Protein AF-A0A962E2U1-F1 (afdb_monomer_lite)

pLDDT: mean 85.75, std 10.15, range [52.66, 96.69]

Foldseek 3Di:
DWDDDVNHTDDDDDPVPDDPVRPLPAQADEDPDDDDPVVLVVCQVVCVVSVHQYEYQDPPSVVVRRNYYDDPDDQDAAEDEVVVCVVVVHDDDVVNVVRHHYDD

Secondary structure (DSSP, 8-state):
--EEETTEEE----GGG--GGGGGG--EEE-SS---HHHHHHHHHHHHHTT-EEEE-STTTTTTT-SEE---------EEEHHHHHHTT----HHHHHHSEEE-

Radius of gyration: 23.04 Å; chains: 1; bounding box: 55×37×52 Å

Structure (mmCIF, N/CA/C/O backbone):
data_AF-A0A962E2U1-F1
#
_entry.id   AF-A0A962E2U1-F1
#
loop_
_atom_site.group_PDB
_atom_site.id
_atom_site.type_symbol
_atom_site.label_atom_id
_atom_site.label_alt_id
_atom_site.label_comp_id
_atom_site.label_asym_id
_atom_site.label_entity_id
_atom_site.label_seq_id
_atom_site.pdbx_PDB_ins_code
_atom_site.Cartn_x
_atom_site.Cartn_y
_atom_site.Cartn_z
_atom_site.occupancy
_atom_site.B_iso_or_equiv
_atom_site.auth_seq_id
_atom_site.auth_comp_id
_atom_site.auth_asym_id
_atom_site.auth_atom_id
_atom_site.pdbx_PDB_model_num
ATOM 1 N N . LYS A 1 1 ? -20.032 -7.917 -3.140 1.00 52.66 1 LYS A N 1
ATOM 2 C CA . LYS A 1 1 ? -19.869 -9.373 -3.374 1.00 52.66 1 LYS A CA 1
ATOM 3 C C . LYS A 1 1 ? -19.312 -9.936 -2.077 1.00 52.66 1 LYS A C 1
ATOM 5 O O . LYS A 1 1 ? -18.264 -9.453 -1.672 1.00 52.66 1 LYS A O 1
ATOM 10 N N . GLU A 1 2 ? -20.035 -10.810 -1.382 1.00 64.06 2 GLU A N 1
ATOM 11 C CA . GLU A 1 2 ? -19.537 -11.381 -0.123 1.00 64.06 2 GLU A CA 1
ATOM 12 C C . GLU A 1 2 ? -18.347 -12.289 -0.428 1.00 64.06 2 GLU A C 1
ATOM 14 O O . GLU A 1 2 ? -18.419 -13.151 -1.306 1.00 64.06 2 GLU A O 1
ATOM 19 N N . ALA A 1 3 ? -17.226 -12.020 0.232 1.00 78.50 3 ALA A N 1
ATOM 20 C CA . ALA A 1 3 ? -16.017 -12.821 0.142 1.00 78.50 3 ALA A CA 1
ATOM 21 C C . ALA A 1 3 ? -15.794 -13.487 1.497 1.00 78.50 3 ALA A C 1
ATOM 23 O O . ALA A 1 3 ? -16.210 -12.959 2.519 1.00 78.50 3 ALA A O 1
ATOM 24 N N . THR A 1 4 ? -15.135 -14.638 1.526 1.00 86.88 4 THR A N 1
ATOM 25 C CA . THR A 1 4 ? -14.811 -15.313 2.787 1.00 86.88 4 THR A CA 1
ATOM 26 C C . THR A 1 4 ? -13.307 -15.400 2.962 1.00 86.88 4 THR A C 1
ATOM 28 O O . THR A 1 4 ? -12.610 -15.837 2.044 1.00 86.88 4 THR A O 1
ATOM 31 N N . LEU A 1 5 ? -12.807 -15.069 4.149 1.00 81.69 5 LEU A N 1
ATOM 32 C CA . LEU A 1 5 ? -11.421 -15.301 4.548 1.00 81.69 5 LEU A CA 1
ATOM 33 C C . LEU A 1 5 ? -11.408 -16.376 5.633 1.00 81.69 5 LEU A C 1
ATOM 35 O O . LEU A 1 5 ? -11.903 -16.161 6.733 1.00 81.69 5 LEU A O 1
ATOM 39 N N . ARG A 1 6 ? -10.865 -17.559 5.315 1.00 86.19 6 ARG A N 1
ATOM 40 C CA . ARG A 1 6 ? -10.804 -18.711 6.242 1.00 86.19 6 ARG A CA 1
ATOM 41 C C . ARG A 1 6 ? -12.169 -19.090 6.850 1.00 86.19 6 ARG A C 1
ATOM 43 O O . ARG A 1 6 ? -12.249 -19.464 8.012 1.00 86.19 6 ARG A O 1
ATOM 50 N N . GLY A 1 7 ? -13.239 -18.980 6.061 1.00 86.75 7 GLY A N 1
ATOM 51 C CA . GLY A 1 7 ? -14.608 -19.276 6.502 1.00 86.75 7 GLY A CA 1
ATOM 52 C C . GLY A 1 7 ? -15.309 -18.137 7.249 1.00 86.75 7 GLY A C 1
ATOM 53 O O . GLY A 1 7 ? -16.491 -18.267 7.545 1.00 86.75 7 GLY A O 1
ATOM 54 N N . VAL A 1 8 ? -14.631 -17.013 7.502 1.00 84.69 8 VAL A N 1
ATOM 55 C CA . VAL A 1 8 ? -15.252 -15.799 8.047 1.00 84.69 8 VAL A CA 1
ATOM 56 C C . VAL A 1 8 ? -15.781 -14.954 6.884 1.00 84.69 8 VAL A C 1
ATOM 58 O O . VAL A 1 8 ? -15.004 -14.668 5.966 1.00 84.69 8 VAL A O 1
ATOM 61 N N . PRO A 1 9 ? -17.070 -14.573 6.865 1.00 85.75 9 PRO A N 1
ATOM 62 C CA . PRO A 1 9 ? -17.601 -13.671 5.853 1.00 85.75 9 PRO A CA 1
ATOM 63 C C . PRO A 1 9 ? -16.990 -12.280 6.022 1.00 85.75 9 PRO A C 1
ATOM 65 O O . PRO A 1 9 ? -16.874 -11.758 7.126 1.00 85.75 9 PRO A O 1
ATOM 68 N N . VAL A 1 10 ? -16.587 -11.683 4.910 1.00 86.44 10 VAL A N 1
ATOM 69 C CA . VAL A 1 10 ? -15.964 -10.366 4.847 1.00 86.44 10 VAL A CA 1
ATOM 70 C C . VAL A 1 10 ? -16.721 -9.520 3.843 1.00 86.44 10 VAL A C 1
ATOM 72 O O . VAL A 1 10 ? -17.085 -9.963 2.746 1.00 86.44 10 VAL A O 1
ATOM 75 N N . GLN A 1 11 ? -16.931 -8.271 4.228 1.00 87.25 11 GLN A N 1
ATOM 76 C CA . GLN A 1 11 ? -17.570 -7.270 3.400 1.00 87.25 11 GLN A CA 1
ATOM 77 C C . GLN A 1 11 ? -16.626 -6.084 3.241 1.00 87.25 11 GLN A C 1
ATOM 79 O O . GLN A 1 11 ? -16.001 -5.635 4.195 1.00 87.25 11 GLN A O 1
ATOM 84 N N . VAL A 1 12 ? -16.531 -5.583 2.012 1.00 87.31 12 VAL A N 1
ATOM 85 C CA . VAL A 1 12 ? -15.824 -4.341 1.699 1.00 87.31 12 VAL A CA 1
ATOM 86 C C . VAL A 1 12 ? -16.884 -3.311 1.351 1.00 87.31 12 VAL A C 1
ATOM 88 O O . VAL A 1 12 ? -17.725 -3.562 0.484 1.00 87.31 12 VAL A O 1
ATOM 91 N N . ARG A 1 13 ? -16.854 -2.175 2.042 1.00 87.88 13 ARG A N 1
ATOM 92 C CA . ARG A 1 13 ? -17.774 -1.052 1.845 1.00 87.88 13 ARG A CA 1
ATOM 93 C C . ARG A 1 13 ? -16.961 0.225 1.679 1.00 87.88 13 ARG A C 1
ATOM 95 O O . ARG A 1 13 ? -15.874 0.331 2.249 1.00 87.88 13 ARG A O 1
ATOM 102 N N . SER A 1 14 ? -17.457 1.174 0.888 1.00 87.94 14 SER A N 1
ATOM 103 C CA . SER A 1 14 ? -16.856 2.509 0.865 1.00 87.94 14 SER A CA 1
ATOM 104 C C . SER A 1 14 ? -17.247 3.269 2.132 1.00 87.94 14 SER A C 1
ATOM 106 O O . SER A 1 14 ? -18.286 2.994 2.730 1.00 87.94 14 SER A O 1
ATOM 108 N N . ALA A 1 15 ? -16.436 4.247 2.535 1.00 83.69 15 ALA A N 1
ATOM 109 C CA . ALA A 1 15 ? -16.712 5.026 3.741 1.00 83.69 15 ALA A CA 1
ATOM 110 C C . ALA A 1 15 ? -18.082 5.730 3.692 1.00 83.69 15 ALA A C 1
ATOM 112 O O . ALA A 1 15 ? -18.750 5.830 4.710 1.00 83.69 15 ALA A O 1
ATOM 113 N N . GLN A 1 16 ? -18.549 6.141 2.505 1.00 82.06 16 GLN A N 1
ATOM 114 C CA . GLN A 1 16 ? -19.864 6.780 2.337 1.00 82.06 16 GLN A CA 1
ATOM 115 C C . GLN A 1 16 ? -21.051 5.831 2.578 1.00 82.06 16 GLN A C 1
ATOM 117 O O . GLN A 1 16 ? -22.188 6.283 2.640 1.00 82.06 16 GLN A O 1
ATOM 122 N N . GLN A 1 17 ? -20.803 4.522 2.650 1.00 78.94 17 GLN A N 1
ATOM 123 C CA . GLN A 1 17 ? -21.810 3.483 2.889 1.00 78.94 17 GLN A CA 1
ATOM 124 C C . GLN A 1 17 ? -21.796 2.987 4.342 1.00 78.94 17 GLN A C 1
ATOM 126 O O . GLN A 1 17 ? -22.476 2.010 4.663 1.00 78.94 17 GLN A O 1
ATOM 131 N N . LEU A 1 18 ? -20.959 3.585 5.195 1.00 71.75 18 LEU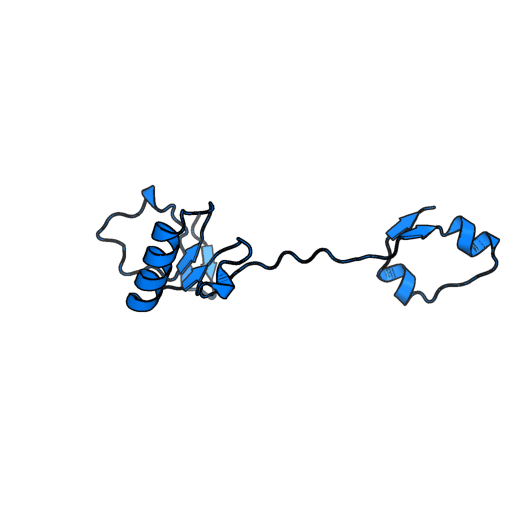 A N 1
ATOM 132 C CA . LEU A 1 18 ? -20.920 3.286 6.618 1.00 71.75 18 LEU A CA 1
ATOM 133 C C . LEU A 1 18 ? -21.918 4.190 7.337 1.00 71.75 18 LEU A C 1
ATOM 135 O O . LEU A 1 18 ? -21.759 5.406 7.362 1.00 71.75 18 LEU A O 1
ATOM 139 N N . ASP A 1 19 ? -22.923 3.574 7.947 1.00 69.75 19 ASP A N 1
ATOM 140 C CA . ASP A 1 19 ? -23.795 4.249 8.901 1.00 69.75 19 ASP A CA 1
ATOM 141 C C . ASP A 1 19 ? -23.078 4.326 10.260 1.00 69.75 19 ASP A C 1
ATOM 143 O O . ASP A 1 19 ? -22.351 3.398 10.631 1.00 69.75 19 ASP A O 1
ATOM 147 N N . GLU A 1 20 ? -23.299 5.396 11.032 1.00 63.97 20 GLU A N 1
ATOM 148 C CA . GLU A 1 20 ? -22.637 5.616 12.335 1.00 63.97 20 GLU A CA 1
ATOM 149 C C . GLU A 1 20 ? -22.823 4.441 13.316 1.00 63.97 20 GLU A C 1
ATOM 151 O O . GLU A 1 20 ? -21.951 4.167 14.138 1.00 63.97 20 GLU A O 1
ATOM 156 N N . SER A 1 21 ? -23.915 3.686 13.180 1.00 59.22 21 SER A N 1
ATOM 157 C CA . SER A 1 21 ? -24.257 2.510 13.987 1.00 59.22 21 SER A CA 1
ATOM 158 C C . SER A 1 21 ? -23.490 1.224 13.632 1.00 59.22 21 SER A C 1
ATOM 160 O O . SER A 1 21 ? -23.563 0.261 14.392 1.00 59.22 21 SER A O 1
ATOM 162 N N . ASN A 1 22 ? -22.749 1.187 12.517 1.00 58.94 22 ASN A N 1
ATOM 163 C CA . ASN A 1 22 ? -22.064 -0.009 11.991 1.00 58.94 22 ASN A CA 1
ATOM 164 C C . ASN A 1 22 ? -20.535 -0.003 12.191 1.00 58.94 22 ASN A C 1
ATOM 166 O O . ASN A 1 22 ? -19.825 -0.842 11.637 1.00 58.94 22 ASN A O 1
ATOM 170 N N . THR A 1 23 ? -20.001 0.934 12.974 1.00 58.56 23 THR A N 1
ATOM 171 C CA . THR A 1 23 ? -18.552 1.078 13.211 1.00 58.56 23 THR A CA 1
ATOM 172 C C . THR A 1 23 ? -17.946 -0.027 14.086 1.00 58.56 23 THR A C 1
ATOM 174 O O . THR A 1 23 ? -16.737 -0.234 14.037 1.00 58.56 23 THR A O 1
ATOM 177 N N . LEU A 1 24 ? -18.765 -0.783 14.827 1.00 58.16 24 LEU A N 1
ATOM 178 C CA . LEU A 1 24 ? -18.329 -1.806 15.792 1.00 58.16 24 LEU A CA 1
ATOM 179 C C . LEU A 1 24 ? -17.765 -3.106 15.172 1.00 58.16 24 LEU A C 1
ATOM 181 O O . LEU A 1 24 ? -17.257 -3.944 15.911 1.00 58.16 24 LEU A O 1
ATOM 185 N N . GLU A 1 25 ? -17.809 -3.283 13.845 1.00 74.69 25 GLU A N 1
ATOM 186 C CA . GLU A 1 25 ? -17.359 -4.518 13.163 1.00 74.69 25 GLU A CA 1
ATOM 187 C C . GLU A 1 25 ? -16.302 -4.284 12.065 1.00 74.69 25 GLU A C 1
ATOM 189 O O . GLU A 1 25 ? -16.141 -5.086 11.140 1.00 74.69 25 GLU A O 1
ATOM 194 N N . LEU A 1 26 ? -15.557 -3.179 12.127 1.00 86.31 26 LEU A N 1
ATOM 195 C CA . LEU A 1 26 ? -14.483 -2.926 11.167 1.00 86.31 26 LEU A CA 1
ATOM 196 C C . LEU A 1 26 ? -13.212 -3.689 11.556 1.00 86.31 26 LEU A C 1
ATOM 198 O O . LEU A 1 26 ? -12.559 -3.381 12.543 1.00 86.31 26 LEU A O 1
ATOM 202 N N . ALA A 1 27 ? -12.808 -4.652 10.729 1.00 87.69 27 ALA A N 1
ATOM 203 C CA . ALA A 1 27 ? -11.505 -5.305 10.877 1.00 87.69 27 ALA A CA 1
ATOM 204 C C . ALA A 1 27 ? -10.344 -4.431 1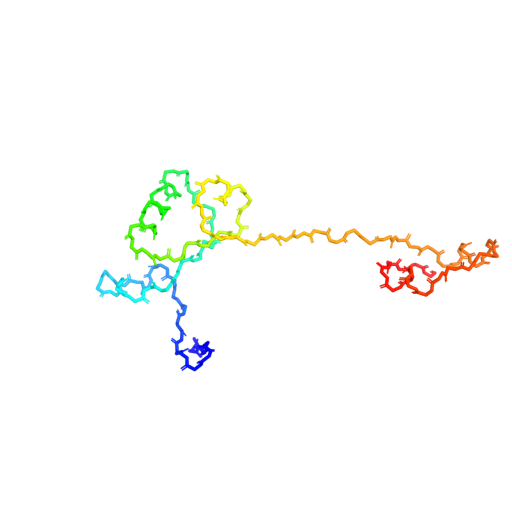0.359 1.00 87.69 27 ALA A C 1
ATOM 206 O O . ALA A 1 27 ? -9.198 -4.590 10.783 1.00 87.69 27 ALA A O 1
ATOM 207 N N . GLY A 1 28 ? -10.623 -3.515 9.427 1.00 89.75 28 GLY A N 1
ATOM 208 C CA . GLY A 1 28 ? -9.612 -2.649 8.837 1.00 89.75 28 GLY A CA 1
ATOM 209 C C . GLY A 1 28 ? -10.171 -1.602 7.878 1.00 89.75 28 GLY A C 1
ATOM 210 O O . GLY A 1 28 ? -11.311 -1.693 7.422 1.00 89.75 28 GLY A O 1
ATOM 211 N N . VAL A 1 29 ? -9.332 -0.623 7.557 1.00 91.31 29 VAL A N 1
ATOM 212 C CA . VAL A 1 29 ? -9.585 0.475 6.622 1.00 91.31 29 VAL A CA 1
ATOM 213 C C . VAL A 1 29 ? -8.462 0.513 5.593 1.00 91.31 29 VAL A C 1
ATOM 215 O O . VAL A 1 29 ? -7.289 0.428 5.941 1.00 91.31 29 VAL A O 1
ATOM 218 N N . PHE A 1 30 ? -8.822 0.672 4.322 1.00 92.12 30 PHE A N 1
ATOM 219 C CA . PHE A 1 30 ? -7.887 0.835 3.211 1.00 92.12 30 PHE A CA 1
ATOM 220 C C . PHE A 1 30 ? -8.028 2.237 2.616 1.00 92.12 30 PHE A C 1
ATOM 222 O O . PHE A 1 30 ? -9.129 2.629 2.219 1.00 92.12 30 PHE A O 1
ATOM 229 N N . LEU A 1 31 ? -6.926 2.984 2.517 1.00 92.56 31 LEU A N 1
ATOM 230 C CA . LEU A 1 31 ? -6.926 4.305 1.888 1.00 92.56 31 LEU A CA 1
ATOM 231 C C . LEU A 1 31 ? -6.940 4.176 0.362 1.00 92.56 31 LEU A C 1
ATOM 233 O O . LEU A 1 31 ? -5.970 3.737 -0.251 1.00 92.56 31 LEU A O 1
ATOM 237 N N . ALA A 1 32 ? -8.048 4.586 -0.257 1.00 91.19 32 ALA A N 1
ATOM 238 C CA . ALA A 1 32 ? -8.201 4.586 -1.713 1.00 91.19 32 ALA A CA 1
ATOM 239 C C . ALA A 1 32 ? -7.656 5.858 -2.393 1.00 91.19 32 ALA A C 1
ATOM 241 O O . ALA A 1 32 ? -7.425 5.854 -3.600 1.00 91.19 32 ALA A O 1
ATOM 242 N N . ALA A 1 33 ? -7.456 6.936 -1.633 1.00 91.19 33 ALA A N 1
ATOM 243 C CA . ALA A 1 33 ? -6.909 8.211 -2.089 1.00 91.19 33 ALA A CA 1
ATOM 244 C C . ALA A 1 33 ? -5.996 8.800 -1.006 1.00 91.19 33 ALA A C 1
ATOM 246 O O . ALA A 1 33 ? -6.125 8.433 0.164 1.00 91.19 33 ALA A O 1
ATOM 247 N N . VAL A 1 34 ? -5.084 9.691 -1.405 1.00 93.50 34 VAL A N 1
ATOM 248 C CA . VAL A 1 34 ? -4.179 10.382 -0.478 1.00 93.50 34 VAL A CA 1
ATOM 249 C C . VAL A 1 34 ? -5.003 11.396 0.335 1.00 93.50 34 VAL A C 1
ATOM 251 O O . VAL A 1 34 ? -5.547 12.321 -0.272 1.00 93.50 34 VAL A O 1
ATOM 254 N N . PRO A 1 35 ? -5.146 11.223 1.663 1.00 93.56 35 PRO A N 1
ATOM 255 C CA . PRO A 1 35 ? -5.761 12.213 2.539 1.00 93.56 35 PRO A CA 1
ATOM 256 C C . PRO A 1 35 ? -4.821 13.406 2.756 1.00 93.56 35 PRO A C 1
ATOM 258 O O . PRO A 1 35 ? -3.626 13.338 2.458 1.00 93.56 35 PRO A O 1
ATOM 261 N N . SER A 1 36 ? -5.347 14.488 3.320 1.00 96.44 36 SER A N 1
ATOM 262 C CA . SER A 1 36 ? -4.506 15.540 3.896 1.00 96.44 36 SER A CA 1
ATOM 263 C C . SER A 1 36 ? -3.727 15.039 5.120 1.00 96.44 36 SER A C 1
ATOM 265 O O . SER A 1 36 ? -4.029 13.986 5.687 1.00 96.44 36 SER A O 1
ATOM 267 N N . ASP A 1 37 ? -2.721 15.807 5.542 1.00 95.31 37 ASP A N 1
ATOM 268 C CA . ASP A 1 37 ? -1.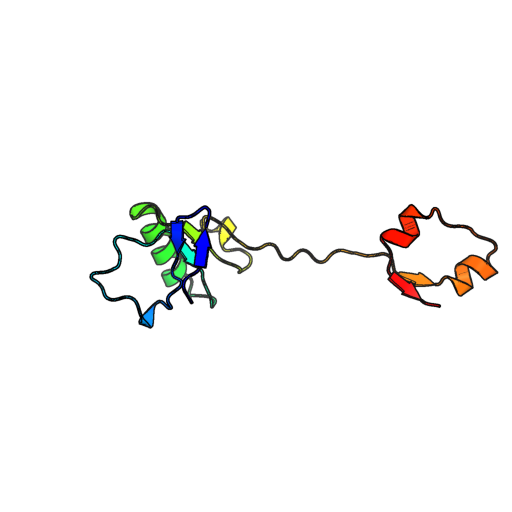897 15.463 6.703 1.00 95.31 37 ASP A CA 1
ATOM 269 C C . ASP A 1 37 ? -2.721 15.371 7.995 1.00 95.31 37 ASP A C 1
ATOM 271 O O . ASP A 1 37 ? -2.615 14.374 8.709 1.00 95.31 37 ASP A O 1
ATOM 275 N N . ASP A 1 38 ? -3.604 16.342 8.241 1.00 96.69 38 ASP A N 1
ATOM 276 C CA . ASP A 1 38 ? -4.468 16.370 9.428 1.00 96.69 38 ASP A CA 1
ATOM 277 C C . ASP A 1 38 ? -5.452 15.184 9.452 1.00 96.69 38 ASP A C 1
ATOM 279 O O . ASP A 1 38 ? -5.696 14.565 10.495 1.00 96.69 38 ASP A O 1
ATOM 283 N N . GLU A 1 39 ? -6.010 14.826 8.291 1.00 94.94 39 GLU A N 1
ATOM 284 C CA . GLU A 1 39 ? -6.878 13.652 8.148 1.00 94.94 39 GLU A CA 1
ATOM 285 C C . GLU A 1 39 ? -6.105 12.356 8.402 1.00 94.94 39 GLU A C 1
ATOM 287 O O . GLU A 1 39 ? -6.618 11.459 9.076 1.00 94.94 39 GLU A O 1
ATOM 292 N N . LEU A 1 40 ? -4.872 12.248 7.895 1.00 95.81 40 LEU A N 1
ATOM 293 C CA . LEU A 1 40 ? -4.030 11.075 8.109 1.00 95.81 40 LEU A CA 1
ATOM 294 C C . LEU A 1 40 ? -3.703 10.891 9.591 1.00 95.81 40 LEU A C 1
ATOM 296 O O . LEU A 1 40 ? -3.855 9.786 10.111 1.00 95.81 40 LEU A O 1
ATOM 300 N N . GLU A 1 41 ? -3.290 11.956 10.276 1.00 96.12 41 GLU A N 1
ATOM 301 C CA . GLU A 1 41 ? -2.993 11.917 11.711 1.00 96.12 41 GLU A CA 1
ATOM 302 C C . GLU A 1 41 ? -4.226 11.520 12.528 1.00 96.12 41 GLU A C 1
ATOM 304 O O . GLU A 1 41 ? -4.149 10.649 13.401 1.00 96.12 41 GLU A O 1
ATOM 309 N N . THR A 1 42 ? -5.385 12.083 12.183 1.00 94.94 42 THR A N 1
ATOM 310 C CA . THR A 1 42 ? -6.665 11.741 12.813 1.00 94.94 42 THR A CA 1
ATOM 311 C C . THR A 1 42 ? -7.012 10.264 12.615 1.00 94.94 42 THR A C 1
ATOM 313 O O . THR A 1 42 ? -7.377 9.578 13.573 1.00 94.94 42 THR A O 1
ATOM 316 N N . LEU A 1 43 ? -6.862 9.743 11.393 1.00 93.06 43 LEU A N 1
ATOM 317 C CA . LEU A 1 43 ? -7.128 8.338 11.070 1.00 93.06 43 LEU A CA 1
ATOM 318 C C . LEU A 1 43 ? -6.163 7.387 11.780 1.00 93.06 43 LEU A C 1
ATOM 320 O O . LEU A 1 43 ? -6.600 6.342 12.266 1.00 93.06 43 LEU A O 1
ATOM 324 N N . ILE A 1 44 ? -4.879 7.738 11.881 1.00 94.62 44 ILE A N 1
ATOM 325 C CA . ILE A 1 44 ? -3.885 6.950 12.622 1.00 94.62 44 ILE A CA 1
ATOM 326 C C . ILE A 1 44 ? -4.298 6.865 14.092 1.00 94.62 44 ILE A C 1
ATOM 328 O O . ILE A 1 44 ? -4.463 5.759 14.613 1.00 94.62 44 ILE A O 1
ATOM 332 N N . ALA A 1 45 ? -4.543 8.006 14.742 1.00 94.19 45 ALA A N 1
ATOM 333 C CA . ALA A 1 45 ? -4.924 8.050 16.152 1.00 94.19 45 ALA A CA 1
ATOM 334 C C . ALA A 1 45 ? -6.224 7.276 16.428 1.00 94.19 45 ALA A C 1
ATOM 336 O O . ALA A 1 45 ? -6.290 6.481 17.370 1.00 94.19 45 ALA A O 1
ATOM 337 N N . TRP A 1 46 ? -7.240 7.464 15.583 1.00 92.62 46 TRP A N 1
ATOM 338 C CA . TRP A 1 46 ? -8.507 6.740 15.670 1.00 92.62 46 TRP A CA 1
ATOM 339 C C . TRP A 1 46 ? -8.318 5.229 15.492 1.00 92.62 46 TRP A C 1
ATOM 341 O O . TRP A 1 46 ? -8.797 4.455 16.316 1.00 92.62 46 TRP A O 1
ATOM 351 N N . SER A 1 47 ? -7.565 4.799 14.477 1.00 90.88 47 SER A N 1
ATOM 352 C CA . SER A 1 47 ? -7.351 3.374 14.196 1.00 90.88 47 SER A 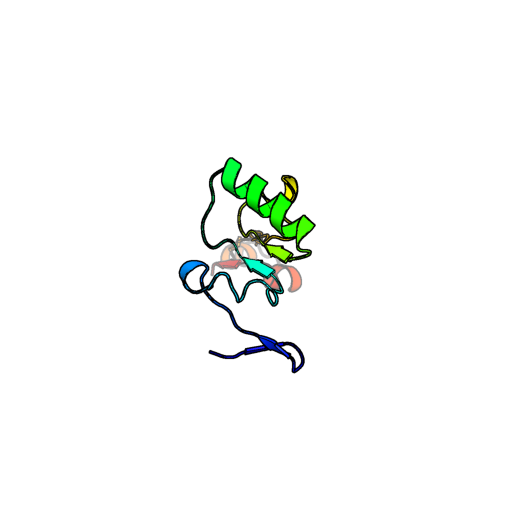CA 1
ATOM 353 C C . SER A 1 47 ? -6.625 2.649 15.333 1.00 90.88 47 SER A C 1
ATOM 355 O O . SER A 1 47 ? -6.985 1.525 15.677 1.00 90.88 47 SER A O 1
ATOM 357 N N . ILE A 1 48 ? -5.659 3.313 15.979 1.00 91.62 48 ILE A N 1
ATOM 358 C CA . ILE A 1 48 ? -4.967 2.791 17.164 1.00 91.62 48 ILE A CA 1
ATOM 359 C C . ILE A 1 48 ? -5.948 2.652 18.330 1.00 91.62 48 ILE A C 1
ATOM 361 O O . ILE A 1 48 ? -5.991 1.602 18.972 1.00 91.62 48 ILE A O 1
ATOM 365 N N . LYS A 1 49 ? -6.739 3.699 18.594 1.00 90.94 49 LYS A N 1
ATOM 366 C CA . LYS A 1 49 ? -7.709 3.728 19.695 1.00 90.94 49 LYS A CA 1
ATOM 367 C C . LYS A 1 49 ? -8.773 2.638 19.553 1.00 90.94 49 LYS A C 1
ATOM 369 O O . LYS A 1 49 ? -9.077 1.968 20.532 1.00 90.94 49 LYS A O 1
ATOM 374 N N . GLU A 1 50 ? -9.312 2.461 18.352 1.00 88.19 50 GLU A N 1
ATOM 375 C CA . GLU A 1 50 ? -10.378 1.491 18.070 1.00 88.19 50 GLU A CA 1
ATOM 376 C C . GLU A 1 50 ? -9.839 0.091 17.721 1.00 88.19 50 GLU A C 1
ATOM 378 O O . GLU A 1 50 ? -10.615 -0.826 17.471 1.00 88.19 50 GLU A O 1
ATOM 383 N N . GLN A 1 51 ? -8.513 -0.098 17.722 1.00 89.62 51 GLN A N 1
ATOM 384 C CA . GLN A 1 51 ? -7.846 -1.363 17.386 1.00 89.62 51 GLN A CA 1
ATOM 385 C C . GLN A 1 51 ? -8.188 -1.884 15.976 1.00 89.62 51 GLN A C 1
ATOM 387 O O . GLN A 1 51 ? -8.305 -3.090 15.749 1.00 89.62 51 GLN A O 1
ATOM 392 N N . ILE A 1 52 ? -8.312 -0.967 15.015 1.00 89.69 52 ILE A N 1
ATOM 393 C CA . ILE A 1 52 ? -8.654 -1.242 13.616 1.00 89.69 52 ILE A CA 1
ATOM 394 C C . ILE A 1 52 ? -7.387 -1.171 12.763 1.00 89.69 52 ILE A C 1
ATOM 396 O O . ILE A 1 52 ? -6.592 -0.241 12.886 1.00 89.69 52 ILE A O 1
ATOM 400 N N . MET A 1 53 ? -7.202 -2.121 11.844 1.00 91.06 53 MET A N 1
ATOM 401 C CA . MET A 1 53 ? -6.051 -2.100 10.940 1.00 91.06 53 MET A CA 1
ATOM 402 C C . MET A 1 53 ? -6.182 -0.976 9.908 1.00 91.06 53 MET A C 1
ATOM 404 O O . MET A 1 53 ? -7.001 -1.071 8.998 1.00 91.06 53 MET A O 1
ATOM 408 N N . LEU A 1 54 ? -5.350 0.061 9.997 1.00 93.25 54 LEU A N 1
ATOM 409 C CA . LEU A 1 54 ? -5.250 1.075 8.946 1.00 93.25 54 LEU A CA 1
ATOM 410 C C . LEU A 1 54 ? -4.195 0.678 7.912 1.00 93.25 54 LEU A C 1
ATOM 412 O O . L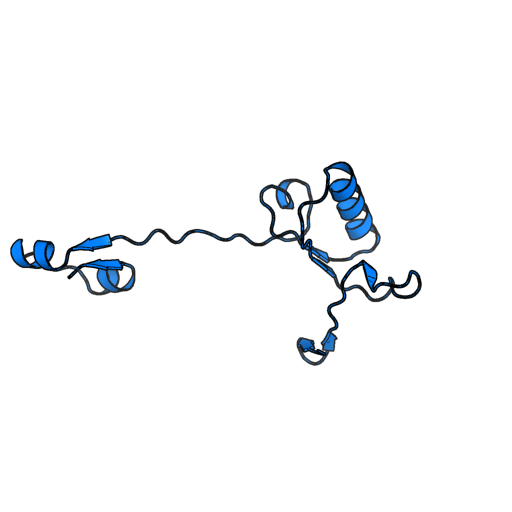EU A 1 54 ? -3.047 0.389 8.252 1.00 93.25 54 LEU A O 1
ATOM 416 N N . TYR A 1 55 ? -4.592 0.698 6.645 1.00 94.00 55 TYR A N 1
ATOM 417 C CA . TYR A 1 55 ? -3.772 0.299 5.516 1.00 94.00 55 TYR A CA 1
ATOM 418 C C . TYR A 1 55 ? -3.633 1.428 4.494 1.00 94.00 55 TYR A C 1
ATOM 420 O O . TYR A 1 55 ? -4.638 1.957 4.012 1.00 94.00 55 TYR A O 1
ATOM 428 N N . SER A 1 56 ? -2.398 1.752 4.104 1.00 92.88 56 SER A N 1
ATOM 429 C CA . SER A 1 56 ? -2.108 2.787 3.105 1.00 92.88 56 SER A CA 1
ATOM 430 C C . SER A 1 56 ? -1.220 2.272 1.968 1.00 92.88 56 SER A C 1
ATOM 432 O O . SER A 1 56 ? -0.110 1.810 2.224 1.00 92.88 56 SER A O 1
ATOM 434 N N . PRO A 1 57 ? -1.634 2.392 0.695 1.00 90.06 57 PRO A N 1
ATOM 435 C CA . PRO A 1 57 ? -0.771 2.098 -0.447 1.00 90.06 57 PRO A CA 1
ATOM 436 C C . PRO A 1 57 ? 0.188 3.252 -0.804 1.00 90.06 57 PRO A C 1
ATOM 438 O O . PRO A 1 57 ? 0.863 3.170 -1.827 1.00 90.06 57 PRO A O 1
ATOM 441 N N . PHE A 1 58 ? 0.217 4.339 -0.026 1.00 90.25 58 PHE A N 1
ATOM 442 C CA . PHE A 1 58 ? 0.980 5.547 -0.342 1.00 90.25 58 PHE A CA 1
ATOM 443 C C . PHE A 1 58 ? 2.330 5.580 0.378 1.00 90.25 58 PHE A C 1
ATOM 445 O O . PHE A 1 58 ? 2.428 5.257 1.563 1.00 90.25 58 PHE A O 1
ATOM 452 N N . GLU A 1 59 ? 3.365 5.987 -0.356 1.00 87.38 59 GLU A N 1
ATOM 453 C CA . GLU A 1 59 ? 4.737 6.121 0.140 1.00 87.38 59 GLU A CA 1
ATOM 454 C C . GLU A 1 59 ? 4.810 7.097 1.326 1.00 87.38 59 GLU A C 1
ATOM 456 O O . GLU A 1 59 ? 4.106 8.107 1.359 1.00 87.38 59 GLU A O 1
ATOM 461 N N . GLY A 1 60 ? 5.633 6.787 2.330 1.00 89.38 60 GLY A N 1
ATOM 462 C CA . GLY A 1 60 ? 5.822 7.635 3.510 1.00 89.38 60 GLY A CA 1
ATOM 463 C C . GLY A 1 60 ? 4.750 7.496 4.602 1.00 89.38 60 GLY A C 1
ATOM 464 O O . GLY A 1 60 ? 4.944 7.990 5.711 1.00 89.38 60 GLY A O 1
ATOM 465 N N . HIS A 1 61 ? 3.604 6.856 4.340 1.00 93.38 61 HIS A N 1
ATOM 466 C CA . HIS A 1 61 ? 2.528 6.742 5.337 1.00 93.38 61 HIS A CA 1
ATOM 467 C C . HIS A 1 61 ? 2.854 5.759 6.468 1.00 93.38 61 HIS A C 1
ATOM 469 O O . HIS A 1 61 ? 2.439 5.975 7.608 1.00 93.38 61 HIS A O 1
ATOM 475 N N . VAL A 1 62 ? 3.582 4.680 6.169 1.00 92.25 62 VAL A N 1
ATOM 476 C CA . VAL A 1 62 ? 3.983 3.689 7.181 1.00 92.25 62 VAL A CA 1
ATOM 477 C C . VAL A 1 62 ? 4.955 4.327 8.171 1.00 92.25 62 VAL A C 1
ATOM 479 O O . VAL A 1 62 ? 4.785 4.199 9.380 1.00 92.25 62 VAL A O 1
ATOM 482 N N . GLU A 1 63 ? 5.908 5.107 7.669 1.00 93.50 63 GLU A N 1
ATOM 483 C CA . GLU A 1 63 ? 6.879 5.879 8.448 1.00 93.50 63 GLU A CA 1
ATOM 484 C C . GLU A 1 63 ? 6.201 6.895 9.377 1.00 93.50 63 GLU A C 1
ATOM 486 O O . GLU A 1 63 ? 6.740 7.234 10.429 1.00 93.50 63 GLU A O 1
ATOM 491 N N . ARG A 1 64 ? 5.001 7.353 9.008 1.00 92.00 64 ARG A N 1
ATOM 492 C CA . ARG A 1 64 ? 4.173 8.279 9.791 1.00 92.00 64 ARG A CA 1
ATOM 493 C C . ARG A 1 64 ? 3.237 7.593 10.790 1.00 92.00 64 ARG A C 1
ATOM 495 O O . ARG A 1 64 ? 2.590 8.293 11.561 1.00 92.00 64 ARG A O 1
ATOM 502 N N . GLY A 1 65 ? 3.171 6.260 10.813 1.00 88.06 65 GLY A N 1
ATOM 503 C CA . GLY A 1 65 ? 2.417 5.498 11.818 1.00 88.06 65 GLY A CA 1
ATOM 504 C C . GLY A 1 65 ? 1.228 4.689 11.295 1.00 88.06 65 GLY A C 1
ATOM 505 O O . GLY A 1 65 ? 0.501 4.107 12.100 1.00 88.06 65 GLY A O 1
ATOM 506 N N . VAL A 1 66 ? 1.016 4.602 9.977 1.00 87.19 66 VAL A N 1
ATOM 507 C CA . VAL A 1 66 ? 0.044 3.646 9.416 1.00 87.19 66 VAL A CA 1
ATOM 508 C C . VAL A 1 66 ? 0.535 2.207 9.628 1.00 87.19 66 VAL A C 1
ATOM 510 O O . VAL A 1 66 ? 1.695 1.898 9.367 1.00 87.19 66 VAL A O 1
ATOM 513 N N . MET A 1 67 ? -0.354 1.308 10.068 1.00 89.00 67 MET A N 1
ATOM 514 C CA . MET A 1 67 ? 0.017 -0.051 10.499 1.00 89.00 67 MET A CA 1
ATOM 515 C C . MET A 1 67 ? 0.556 -0.942 9.372 1.00 89.00 67 MET A C 1
ATOM 517 O O . MET A 1 67 ? 1.358 -1.839 9.631 1.00 89.00 67 MET A O 1
ATOM 521 N N . ALA A 1 68 ? 0.101 -0.742 8.135 1.00 79.00 68 ALA A N 1
ATOM 522 C CA . ALA A 1 68 ? 0.523 -1.543 6.992 1.00 79.00 68 ALA A CA 1
ATOM 523 C C . ALA A 1 68 ? 0.446 -0.760 5.674 1.00 79.00 68 ALA A C 1
ATOM 525 O O . ALA A 1 68 ? -0.390 0.131 5.512 1.00 79.00 68 ALA A O 1
ATOM 526 N N . GLY A 1 69 ? 1.283 -1.137 4.703 1.00 80.56 69 GLY A N 1
ATOM 527 C CA . GLY A 1 69 ? 1.226 -0.579 3.353 1.00 80.56 69 GLY A CA 1
ATOM 528 C C . GLY A 1 69 ? 1.592 -1.559 2.241 1.00 80.56 69 GLY A C 1
ATOM 529 O O . GLY A 1 69 ? 1.985 -2.695 2.507 1.00 80.56 69 GLY A O 1
ATOM 530 N N . ILE A 1 70 ? 1.434 -1.122 0.983 1.00 76.62 70 ILE A N 1
ATOM 531 C CA . ILE A 1 70 ? 1.887 -1.863 -0.212 1.00 76.62 70 ILE A CA 1
ATOM 532 C C . ILE A 1 70 ? 3.209 -1.274 -0.674 1.00 76.62 70 ILE A C 1
ATOM 534 O O . ILE A 1 70 ? 3.240 -0.144 -1.149 1.00 76.62 70 ILE A O 1
ATOM 538 N N . ALA A 1 71 ? 4.269 -2.0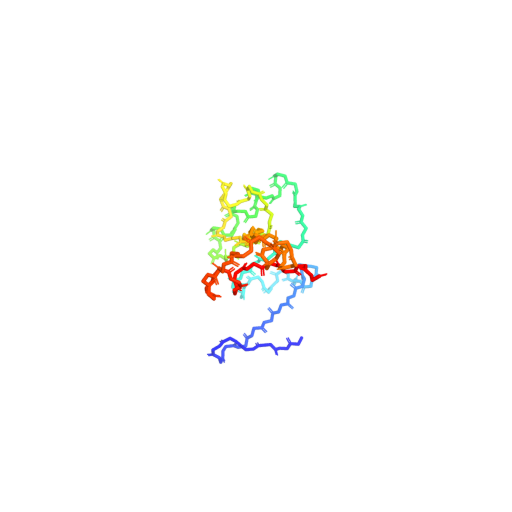76 -0.650 1.00 68.75 71 ALA A N 1
ATOM 539 C CA . ALA A 1 71 ? 5.466 -1.784 -1.425 1.00 68.75 71 ALA A CA 1
ATOM 540 C C . ALA A 1 71 ? 5.312 -2.385 -2.831 1.00 68.75 71 ALA A C 1
ATOM 542 O O . ALA A 1 71 ? 5.270 -3.607 -2.994 1.00 68.75 71 ALA A O 1
ATOM 543 N N . ILE A 1 72 ? 5.211 -1.537 -3.858 1.00 64.38 72 ILE A N 1
ATOM 544 C CA . ILE A 1 72 ? 5.318 -1.971 -5.257 1.00 64.38 72 ILE A CA 1
ATOM 545 C C . ILE A 1 72 ? 6.770 -1.776 -5.688 1.00 64.38 72 ILE A C 1
ATOM 547 O O . ILE A 1 72 ? 7.151 -0.727 -6.201 1.00 64.38 72 ILE A O 1
ATOM 551 N N . GLU A 1 73 ? 7.601 -2.789 -5.467 1.00 67.00 73 GLU A N 1
ATOM 552 C CA . GLU A 1 73 ? 9.006 -2.739 -5.870 1.00 67.00 73 GLU A CA 1
ATOM 553 C C . GLU A 1 73 ? 9.158 -3.072 -7.362 1.00 67.00 73 GLU A C 1
ATOM 555 O O . GLU A 1 73 ? 8.733 -4.128 -7.845 1.00 67.00 73 GLU A O 1
ATOM 560 N N . ALA A 1 74 ? 9.800 -2.183 -8.121 1.00 65.19 74 ALA A N 1
ATOM 561 C CA . ALA A 1 74 ? 10.161 -2.462 -9.505 1.00 65.19 74 ALA A CA 1
ATOM 562 C C . ALA A 1 74 ? 11.280 -3.518 -9.548 1.00 65.19 74 ALA A C 1
ATOM 564 O O . ALA A 1 74 ? 12.421 -3.265 -9.163 1.00 65.19 74 ALA A O 1
ATOM 565 N N . LYS A 1 75 ? 10.981 -4.718 -10.060 1.00 69.00 75 LYS A N 1
ATOM 566 C CA . LYS A 1 75 ? 11.999 -5.759 -10.253 1.00 69.00 75 LYS A CA 1
ATOM 567 C C . LYS A 1 75 ? 12.927 -5.380 -11.411 1.00 69.00 75 LYS A C 1
ATOM 569 O O . LYS A 1 75 ? 12.539 -5.491 -12.575 1.00 69.00 75 LYS A O 1
ATOM 574 N N . VAL A 1 76 ? 14.167 -4.989 -11.111 1.00 72.38 76 VAL A N 1
ATOM 575 C CA . VAL A 1 76 ? 15.206 -4.773 -12.132 1.00 72.38 76 VAL A CA 1
ATOM 576 C C . VAL A 1 76 ? 15.533 -6.113 -12.794 1.00 72.38 76 VAL A C 1
ATOM 578 O O . VAL A 1 76 ? 16.002 -7.047 -12.144 1.00 72.38 76 VAL A O 1
ATOM 581 N N . ARG A 1 77 ? 15.268 -6.225 -14.099 1.00 83.81 77 ARG A N 1
ATOM 582 C CA . ARG A 1 77 ? 15.637 -7.392 -14.911 1.00 83.81 77 ARG A CA 1
ATOM 583 C C . ARG A 1 77 ? 16.708 -6.975 -15.914 1.00 83.81 77 ARG A C 1
ATOM 585 O O . ARG A 1 77 ? 16.477 -6.002 -16.634 1.00 83.81 77 ARG A O 1
ATOM 592 N N . PRO A 1 78 ? 17.836 -7.699 -16.016 1.00 82.88 78 PRO A N 1
ATOM 593 C CA . PRO A 1 78 ? 18.797 -7.463 -17.085 1.00 82.88 78 PRO A CA 1
ATOM 594 C C . PRO A 1 78 ? 18.108 -7.593 -18.444 1.00 82.88 78 PRO A C 1
ATOM 596 O O . PRO A 1 78 ? 17.230 -8.444 -18.609 1.00 82.88 78 PRO A O 1
ATOM 599 N N . TYR A 1 79 ? 18.491 -6.763 -19.410 1.00 91.69 79 TYR A N 1
ATOM 600 C CA . TYR A 1 79 ? 17.974 -6.840 -20.772 1.00 91.69 79 TYR A CA 1
ATOM 601 C C . TYR A 1 79 ? 19.089 -7.305 -21.704 1.00 91.69 79 TYR A C 1
ATOM 603 O O . TYR A 1 79 ? 20.089 -6.614 -21.877 1.00 91.69 79 TYR A O 1
ATOM 611 N N . LEU A 1 80 ? 18.943 -8.514 -22.238 1.00 93.00 80 LEU A N 1
ATOM 612 C CA . LEU A 1 80 ? 19.995 -9.212 -22.968 1.00 93.00 80 LEU A CA 1
ATOM 613 C C . LEU A 1 80 ? 19.683 -9.249 -24.461 1.00 93.00 80 LEU A C 1
ATOM 615 O O . LEU A 1 80 ? 18.560 -9.565 -24.846 1.00 93.00 80 LEU A O 1
ATOM 619 N N . ASN A 1 81 ? 20.695 -8.996 -25.290 1.00 94.00 81 ASN A N 1
ATOM 620 C CA . ASN A 1 81 ? 20.644 -9.240 -26.729 1.00 94.00 81 ASN A CA 1
ATOM 621 C C . ASN A 1 81 ? 21.262 -10.614 -27.017 1.00 94.00 81 ASN A C 1
ATOM 623 O O . ASN A 1 81 ? 22.485 -10.768 -26.986 1.00 94.00 81 ASN A O 1
ATOM 627 N N . THR A 1 82 ? 20.427 -11.619 -27.272 1.00 91.50 82 THR A N 1
ATOM 628 C CA . THR A 1 82 ? 20.917 -12.988 -27.492 1.00 91.50 82 THR A CA 1
ATOM 629 C C . THR A 1 82 ? 21.649 -13.151 -28.817 1.00 91.50 82 THR A C 1
ATOM 631 O O . THR A 1 82 ? 22.567 -13.964 -28.881 1.00 91.50 82 THR A O 1
ATOM 634 N N . GLY A 1 83 ? 21.314 -12.353 -29.837 1.00 92.75 83 GLY A N 1
ATOM 635 C CA . GLY A 1 83 ? 22.036 -12.344 -31.111 1.00 92.75 83 GLY A CA 1
ATOM 636 C C . GLY A 1 83 ? 23.482 -11.873 -30.944 1.00 92.75 83 GLY A C 1
ATOM 637 O O . GLY A 1 83 ? 24.405 -12.530 -31.417 1.00 92.75 83 GLY A O 1
ATOM 638 N N . ALA A 1 84 ? 23.695 -10.792 -30.189 1.00 94.25 84 ALA A N 1
ATOM 639 C CA . ALA A 1 84 ? 25.033 -10.282 -29.887 1.00 94.25 84 ALA A CA 1
ATOM 640 C C . ALA A 1 84 ? 25.849 -11.253 -29.014 1.00 94.25 84 ALA A C 1
ATOM 642 O O . ALA A 1 84 ? 27.034 -11.455 -29.265 1.00 94.25 84 ALA A O 1
ATOM 643 N N . ILE A 1 85 ? 25.218 -11.882 -28.015 1.00 93.50 85 ILE A N 1
ATOM 644 C CA . ILE A 1 85 ? 25.864 -12.887 -27.151 1.00 93.50 85 ILE A CA 1
ATOM 645 C C . ILE A 1 85 ? 26.330 -14.094 -27.976 1.00 93.50 85 ILE A C 1
ATOM 647 O O . ILE A 1 85 ? 27.479 -14.516 -27.849 1.00 93.50 85 ILE A O 1
ATOM 651 N N . ALA A 1 86 ? 25.469 -14.602 -28.863 1.00 92.38 86 ALA A N 1
ATOM 652 C CA . ALA A 1 86 ? 25.803 -15.714 -29.744 1.00 92.38 86 ALA A CA 1
ATOM 653 C C . ALA A 1 86 ? 26.902 -15.340 -30.753 1.00 92.38 86 ALA A C 1
ATOM 655 O O . ALA A 1 86 ? 27.855 -16.096 -30.925 1.00 92.38 86 ALA A O 1
ATOM 656 N N . ALA A 1 87 ? 26.817 -14.157 -31.372 1.00 95.50 87 ALA A N 1
ATOM 657 C CA . ALA A 1 87 ? 27.838 -13.659 -32.298 1.00 95.50 87 ALA A CA 1
ATOM 658 C C . ALA A 1 87 ? 29.209 -13.465 -31.625 1.00 95.50 87 ALA A C 1
ATOM 660 O O . ALA A 1 87 ? 30.240 -13.605 -32.278 1.00 95.50 87 ALA A O 1
ATOM 661 N N . ALA A 1 88 ? 29.226 -13.183 -30.319 1.00 94.31 88 ALA A N 1
ATOM 662 C CA . ALA A 1 88 ? 30.441 -13.096 -29.515 1.00 94.31 88 ALA A CA 1
ATOM 663 C C . ALA A 1 88 ? 30.997 -14.467 -29.073 1.00 94.31 88 ALA A C 1
ATOM 665 O O . ALA A 1 88 ? 32.027 -14.508 -28.403 1.00 94.31 88 ALA A O 1
ATOM 666 N N . GLY A 1 89 ? 30.332 -15.582 -29.403 1.00 95.50 89 GLY A N 1
ATOM 667 C CA . GLY A 1 89 ? 30.734 -16.923 -28.966 1.00 95.50 89 GLY A CA 1
ATOM 668 C C . GLY A 1 89 ? 30.609 -17.139 -27.454 1.00 95.50 89 GLY A C 1
ATOM 669 O O . GLY A 1 89 ? 31.307 -17.981 -26.893 1.00 95.50 89 GLY A O 1
ATOM 670 N N . LEU A 1 90 ? 29.760 -16.353 -26.782 1.00 92.81 90 LEU A N 1
ATOM 671 C CA . LEU A 1 90 ? 29.553 -16.425 -25.339 1.00 92.81 90 LEU A CA 1
ATOM 672 C C . LEU A 1 90 ? 28.305 -17.245 -25.013 1.00 92.81 90 LEU A C 1
ATOM 674 O O . LEU A 1 90 ? 27.262 -17.104 -25.648 1.00 92.81 90 LEU A O 1
ATOM 678 N N . GLU A 1 91 ? 28.387 -18.039 -23.949 1.00 91.81 91 GLU A N 1
ATOM 679 C CA . GLU A 1 91 ? 27.245 -18.766 -23.400 1.00 91.81 91 GLU A CA 1
ATOM 680 C C . GLU A 1 91 ? 26.903 -18.255 -22.001 1.00 91.81 91 GLU A C 1
ATOM 682 O O . GLU A 1 91 ? 27.764 -18.101 -21.132 1.00 91.81 91 GLU A O 1
ATOM 687 N N . LEU A 1 92 ? 25.613 -18.008 -21.765 1.00 90.12 92 LEU A N 1
ATOM 688 C CA . LEU A 1 92 ? 25.110 -17.631 -20.449 1.00 90.12 92 LEU A CA 1
ATOM 689 C C . LEU A 1 92 ? 24.492 -18.831 -19.743 1.00 90.12 92 LEU A C 1
ATOM 691 O O . LEU A 1 92 ? 23.756 -19.622 -20.332 1.00 90.12 92 LEU A O 1
ATOM 695 N N . LYS A 1 93 ? 24.715 -18.914 -18.427 1.00 91.69 93 LYS A N 1
ATOM 696 C CA . LYS A 1 93 ? 24.053 -19.920 -17.592 1.00 91.69 93 LYS A CA 1
ATOM 697 C C . LYS A 1 93 ? 22.523 -19.777 -17.706 1.00 91.69 93 LYS A C 1
ATOM 699 O O . LYS A 1 93 ? 22.020 -18.658 -17.584 1.00 91.69 93 LYS A O 1
ATOM 704 N N . PRO A 1 94 ? 21.753 -20.878 -17.797 1.00 87.75 94 PRO A N 1
ATOM 705 C CA . PRO A 1 94 ? 20.292 -20.826 -17.943 1.00 87.75 94 PRO A CA 1
ATOM 706 C C . PRO A 1 94 ? 19.567 -20.021 -16.853 1.00 87.75 94 PRO A C 1
ATOM 708 O O . PRO A 1 94 ? 18.525 -19.417 -17.102 1.00 87.75 94 PRO A O 1
ATOM 711 N N . LEU A 1 95 ? 20.129 -19.977 -15.641 1.00 86.25 95 LEU A N 1
ATOM 712 C CA . LEU A 1 95 ? 19.603 -19.173 -14.538 1.00 86.25 95 LEU A CA 1
ATOM 713 C C . LEU A 1 95 ? 19.586 -17.669 -14.865 1.00 86.25 95 LEU A C 1
ATOM 715 O O . LEU A 1 95 ? 18.611 -16.995 -14.541 1.00 86.25 95 LEU A O 1
ATOM 719 N N . PHE A 1 96 ? 20.616 -17.157 -15.548 1.00 85.81 96 PHE A N 1
ATOM 720 C CA . PHE A 1 96 ? 20.692 -15.749 -15.955 1.00 85.81 96 PHE A CA 1
ATOM 721 C C . PHE A 1 96 ? 19.636 -15.402 -17.008 1.00 85.81 96 PHE A C 1
ATOM 723 O O . PHE A 1 96 ? 19.060 -14.316 -16.964 1.00 85.81 96 PHE A O 1
ATOM 730 N N . LEU A 1 97 ? 19.310 -16.336 -17.904 1.00 86.25 97 LEU A N 1
ATOM 731 C CA . LEU A 1 97 ? 18.247 -16.146 -18.894 1.00 86.25 97 LEU A CA 1
ATOM 732 C C . LEU A 1 97 ? 16.862 -16.100 -18.232 1.00 86.25 97 LEU A C 1
ATOM 734 O O . LEU A 1 97 ? 16.054 -15.237 -18.566 1.00 86.25 97 LEU A O 1
ATOM 738 N N . LYS A 1 98 ? 16.606 -16.960 -17.234 1.00 87.88 98 LYS A N 1
ATOM 739 C CA . LYS A 1 98 ? 15.314 -17.016 -16.517 1.00 87.88 98 LYS A CA 1
ATOM 740 C C . LYS A 1 98 ? 14.936 -15.703 -15.826 1.00 87.88 98 LYS A C 1
ATOM 742 O O . LYS A 1 98 ? 13.752 -15.395 -15.711 1.00 87.88 98 LYS A O 1
ATOM 747 N N . VAL A 1 99 ? 15.919 -14.932 -15.361 1.00 88.31 99 VAL A N 1
ATOM 748 C CA . VAL A 1 99 ? 15.679 -13.667 -14.643 1.00 88.31 99 VAL A CA 1
ATOM 749 C C . VAL A 1 99 ? 15.732 -12.431 -15.546 1.00 88.31 99 VAL A C 1
ATOM 751 O O . VAL A 1 99 ? 15.320 -11.352 -15.124 1.00 88.31 99 VAL A O 1
ATOM 754 N N . SER A 1 100 ? 16.143 -12.581 -16.805 1.00 90.69 100 SER A N 1
ATOM 755 C CA . SER A 1 100 ? 16.356 -11.472 -17.743 1.00 90.69 100 SER A CA 1
ATOM 756 C C . SER A 1 100 ? 15.179 -11.270 -18.699 1.00 90.69 100 SER A C 1
ATOM 758 O O . SER A 1 100 ? 14.342 -12.157 -18.872 1.00 90.69 100 SER A O 1
ATOM 760 N N . LYS A 1 101 ? 15.095 -10.089 -19.311 1.00 89.88 101 LYS A N 1
ATOM 761 C CA . LYS A 1 101 ? 14.329 -9.837 -20.537 1.00 89.88 101 LYS A CA 1
ATOM 762 C C . LYS A 1 101 ? 15.257 -10.107 -21.725 1.00 89.88 101 LYS A C 1
ATOM 764 O O . LYS A 1 101 ? 16.451 -9.832 -21.633 1.00 89.88 101 LYS A O 1
ATOM 769 N N . VAL A 1 102 ? 14.731 -10.643 -22.822 1.00 88.19 102 VAL A N 1
ATOM 770 C CA . VAL A 1 102 ? 15.536 -11.035 -23.989 1.00 88.19 102 VAL A CA 1
ATOM 771 C C . VAL A 1 102 ? 15.059 -10.297 -25.236 1.00 88.19 102 VAL A C 1
ATOM 773 O O . VAL A 1 102 ? 13.855 -10.184 -25.464 1.00 88.19 102 VAL A O 1
ATOM 776 N N . HIS A 1 103 ? 16.014 -9.793 -26.010 1.00 86.06 103 HIS A N 1
ATOM 777 C CA . HIS A 1 103 ? 15.859 -9.284 -27.367 1.00 86.06 103 HIS A CA 1
ATOM 778 C C . HIS A 1 103 ? 16.516 -10.271 -28.339 1.00 86.06 103 HIS A C 1
ATOM 780 O O . HIS A 1 103 ? 17.645 -10.708 -28.088 1.00 86.06 103 HIS A O 1
ATOM 786 N N . GLN A 1 104 ? 15.786 -10.627 -29.398 1.00 74.50 104 GLN A N 1
ATOM 787 C CA . GLN A 1 104 ? 16.218 -11.545 -30.452 1.00 74.50 104 GLN A CA 1
ATOM 788 C C . GLN A 1 104 ? 16.647 -10.768 -31.687 1.00 74.50 104 GLN A C 1
ATOM 790 O O . GLN A 1 104 ? 15.893 -9.841 -32.063 1.00 74.50 104 GLN A O 1
#

Sequence (104 aa):
KEATLRGVPVQVRSAQQLDESNTLELAGVFLAAVPSDDELETLIAWSIKEQIMLYSPFEGHVERGVMAGIAIEAKVRPYLNTGAIAAAGLELKPLFLKVSKVHQ